Protein AF-A0A960SVW1-F1 (afdb_monomer_lite)

Foldseek 3Di:
DDDPDPVVVVVVCVVCVVVVVVVVVVVVVVVVVCVVVDDDDDDDDDDDDDFDFPPPPPPPDDPPPPDGPSDDDDPVVVVVVVVVVCVQLDLVVLLVVLVVVFQCVQVHVPPPDRHSSVSSVSVNVD

Radius of gyration: 31.4 Å; chains: 1; bounding box: 90×38×66 Å

Secondary structure (DSSP, 8-state):
-----HHHHHHHHHHSHHHHHHHHHHHHHHHHHHHHH--------------------TTS--TT--S-------HHHHHHHHHHHHHHT-HHHHHHHHHHH-HHHHH-TT-SS--HHHHHHHHTT-

pLDDT: mean 74.33, std 14.63, range [39.81, 94.06]

Sequence (126 aa):
MPSLNLGDIYYILFRHKWKVLLSALAGIGGAAVLFFVAHPPYVSEAKLLVRYVRDVRALDSVPGAGQGDLRSPDRGGESIINSELEILTSRDLAVEVAQLVGPERLLGPNAETTNAQVAATVLLKG

Structure (mmCIF, N/CA/C/O backbone):
data_AF-A0A960SVW1-F1
#
_entry.id   AF-A0A960SVW1-F1
#
loop_
_atom_site.group_PDB
_atom_site.id
_atom_site.type_symbol
_atom_site.label_atom_id
_atom_site.label_alt_id
_atom_site.label_comp_id
_atom_site.label_asym_id
_atom_site.label_entity_id
_atom_site.label_seq_id
_atom_site.pdbx_PDB_ins_code
_atom_site.Cartn_x
_atom_site.Cartn_y
_atom_site.Cartn_z
_atom_site.occupancy
_atom_site.B_iso_or_equiv
_atom_site.auth_seq_id
_atom_site.auth_comp_id
_atom_site.auth_asym_id
_atom_site.auth_atom_id
_atom_site.pdbx_PDB_model_num
ATOM 1 N N . MET A 1 1 ? 57.400 -13.249 -14.476 1.00 46.34 1 MET A N 1
ATOM 2 C CA . MET A 1 1 ? 56.070 -12.935 -13.911 1.00 46.34 1 MET A CA 1
ATOM 3 C C . MET A 1 1 ? 55.483 -11.852 -14.805 1.00 46.34 1 MET A C 1
ATOM 5 O O . MET A 1 1 ? 56.085 -10.785 -14.837 1.00 46.34 1 MET A O 1
ATOM 9 N N . PRO A 1 2 ? 54.453 -12.111 -15.625 1.00 56.47 2 PRO A N 1
ATOM 10 C CA . PRO A 1 2 ? 53.912 -11.078 -16.504 1.00 56.47 2 PRO A CA 1
ATOM 11 C C . PRO A 1 2 ? 53.266 -10.004 -15.622 1.00 56.47 2 PRO A C 1
ATOM 13 O O . PRO A 1 2 ? 52.289 -10.280 -14.930 1.00 56.47 2 PRO A O 1
ATOM 16 N N . SER A 1 3 ? 53.857 -8.812 -15.571 1.00 65.12 3 SER A N 1
ATOM 17 C CA . SER A 1 3 ? 53.295 -7.670 -14.857 1.00 65.12 3 SER A CA 1
ATOM 18 C C . SER A 1 3 ? 52.217 -7.032 -15.731 1.00 65.12 3 SER A C 1
ATOM 20 O O . SER A 1 3 ? 52.495 -6.552 -16.828 1.00 65.12 3 SER A O 1
ATOM 22 N N . LEU A 1 4 ? 50.972 -7.041 -15.253 1.00 65.06 4 LEU A N 1
ATOM 23 C CA . LEU A 1 4 ? 49.876 -6.275 -15.847 1.00 65.06 4 LEU A CA 1
ATOM 24 C C . LEU A 1 4 ? 50.239 -4.785 -15.790 1.00 65.06 4 LEU A C 1
ATOM 26 O O . LEU A 1 4 ? 50.189 -4.160 -14.732 1.00 65.06 4 LEU A O 1
ATOM 30 N N . ASN A 1 5 ? 50.666 -4.235 -16.924 1.00 76.38 5 ASN A N 1
ATOM 31 C CA . ASN A 1 5 ? 51.011 -2.826 -17.064 1.00 76.38 5 ASN A CA 1
ATOM 32 C C . ASN A 1 5 ? 49.722 -2.006 -17.270 1.00 76.38 5 ASN A C 1
ATOM 34 O O . ASN A 1 5 ? 48.810 -2.441 -17.975 1.00 76.38 5 ASN A O 1
ATOM 38 N N . LEU A 1 6 ? 49.633 -0.810 -16.677 1.00 73.00 6 LEU A N 1
ATOM 39 C CA . LEU A 1 6 ? 48.441 0.050 -16.721 1.00 73.00 6 LEU A CA 1
ATOM 40 C C . LEU A 1 6 ? 48.024 0.412 -18.158 1.00 73.00 6 LEU A C 1
ATOM 42 O O . LEU A 1 6 ? 46.835 0.546 -18.449 1.00 73.00 6 LEU A O 1
ATOM 46 N N . GLY A 1 7 ? 48.999 0.507 -19.067 1.00 75.19 7 GLY A N 1
ATOM 47 C CA . GLY A 1 7 ? 48.749 0.718 -20.493 1.00 75.19 7 GLY A CA 1
ATOM 48 C C . GLY A 1 7 ? 48.000 -0.441 -21.158 1.00 75.19 7 GLY A C 1
ATOM 49 O O . GLY A 1 7 ? 47.146 -0.199 -22.005 1.00 75.19 7 GLY A O 1
ATOM 50 N N . ASP A 1 8 ? 48.252 -1.681 -20.733 1.00 70.62 8 ASP A N 1
ATOM 51 C CA . ASP A 1 8 ? 47.623 -2.884 -21.294 1.00 70.62 8 ASP A CA 1
ATOM 52 C C . ASP A 1 8 ? 46.163 -3.012 -20.822 1.00 70.62 8 ASP A C 1
ATOM 54 O O . ASP A 1 8 ? 45.258 -3.304 -21.604 1.00 70.62 8 ASP A O 1
ATOM 58 N N . ILE A 1 9 ? 45.897 -2.640 -19.563 1.00 72.94 9 ILE A N 1
ATOM 59 C CA . ILE A 1 9 ? 44.539 -2.524 -19.004 1.00 72.94 9 ILE A CA 1
ATOM 60 C C . ILE A 1 9 ? 43.725 -1.486 -19.784 1.00 72.94 9 ILE A C 1
ATOM 62 O O . ILE A 1 9 ? 42.605 -1.775 -20.213 1.00 72.94 9 ILE A O 1
ATOM 66 N N . TYR A 1 10 ? 44.294 -0.298 -20.021 1.00 73.56 10 TYR A N 1
ATOM 67 C CA . TYR A 1 10 ? 43.646 0.737 -20.829 1.00 73.56 10 TYR A CA 1
ATOM 68 C C . TYR A 1 10 ? 43.380 0.260 -22.257 1.00 73.56 10 TYR A C 1
ATOM 70 O O . TYR A 1 10 ? 42.305 0.528 -22.792 1.00 73.56 10 TYR A O 1
ATOM 78 N N . TYR A 1 11 ? 44.313 -0.483 -22.860 1.00 71.50 11 TYR A N 1
ATOM 79 C CA . TYR A 1 11 ? 44.162 -1.005 -24.218 1.00 71.50 11 TYR A CA 1
ATOM 80 C C . TYR A 1 11 ? 43.064 -2.069 -24.316 1.00 71.50 11 TYR A C 1
ATOM 82 O O . TYR A 1 11 ? 42.274 -2.049 -25.261 1.00 71.50 11 TYR A O 1
ATOM 90 N N . ILE A 1 12 ? 42.945 -2.961 -23.328 1.00 71.06 12 ILE A N 1
ATOM 91 C CA . ILE A 1 12 ? 41.869 -3.962 -23.255 1.00 71.06 12 ILE A CA 1
ATOM 92 C C . ILE A 1 12 ? 40.507 -3.272 -23.090 1.00 71.06 12 ILE A C 1
ATOM 94 O O . ILE A 1 12 ? 39.561 -3.619 -23.808 1.00 71.06 12 ILE A O 1
ATOM 98 N N . LEU A 1 13 ? 40.431 -2.244 -22.234 1.00 68.50 13 LEU A N 1
ATOM 99 C CA . LEU A 1 13 ? 39.232 -1.421 -22.034 1.00 68.50 13 LEU A CA 1
ATOM 100 C C . LEU A 1 13 ? 38.849 -0.672 -23.323 1.00 68.50 13 LEU A C 1
ATOM 102 O O . LEU A 1 13 ? 37.688 -0.686 -23.736 1.00 68.50 13 LEU A O 1
ATOM 106 N N . PHE A 1 14 ? 39.835 -0.082 -24.013 1.00 65.31 14 PHE A N 1
ATOM 107 C CA . PHE A 1 14 ? 39.644 0.638 -25.276 1.00 65.31 14 PHE A CA 1
ATOM 108 C C . PHE A 1 14 ? 39.335 -0.284 -26.470 1.00 65.31 14 PHE A C 1
ATOM 110 O O . PHE A 1 14 ? 38.658 0.136 -27.411 1.00 65.31 14 PHE A O 1
ATOM 117 N N . ARG A 1 15 ? 39.783 -1.541 -26.443 1.00 70.69 15 ARG A N 1
ATOM 118 C CA . ARG A 1 15 ? 39.508 -2.544 -27.485 1.00 70.69 15 ARG A CA 1
ATOM 119 C C . ARG A 1 15 ? 38.120 -3.169 -27.344 1.00 70.69 15 ARG A C 1
ATOM 121 O O . ARG A 1 15 ? 37.545 -3.614 -28.332 1.00 70.69 15 ARG A O 1
ATOM 128 N N . HIS A 1 16 ? 37.569 -3.172 -26.130 1.00 75.31 16 HIS A N 1
ATOM 129 C CA . HIS A 1 16 ? 36.266 -3.754 -25.798 1.00 75.31 16 HIS A CA 1
ATOM 130 C C . HIS A 1 16 ? 35.187 -2.710 -25.477 1.00 75.31 16 HIS A C 1
ATOM 132 O O . HIS A 1 16 ? 34.128 -3.085 -24.973 1.00 75.31 16 HIS A O 1
ATOM 138 N N . LYS A 1 17 ? 35.414 -1.428 -25.808 1.00 70.00 17 LYS A N 1
ATOM 139 C CA . LYS A 1 17 ? 34.499 -0.296 -25.539 1.00 70.00 17 LYS A CA 1
ATOM 140 C C . LYS A 1 17 ? 33.041 -0.608 -25.826 1.00 70.00 17 LYS A C 1
ATOM 142 O O . LYS A 1 17 ? 32.189 -0.269 -25.024 1.00 70.00 17 LYS A O 1
ATOM 147 N N . TRP A 1 18 ? 32.766 -1.292 -26.934 1.00 75.50 18 TRP A N 1
ATOM 148 C CA . TRP A 1 18 ? 31.411 -1.674 -27.324 1.00 75.50 18 TRP A CA 1
ATOM 149 C C . TRP A 1 18 ? 30.759 -2.666 -26.359 1.00 75.50 18 TRP A C 1
ATOM 151 O O . TRP A 1 18 ? 29.583 -2.519 -26.058 1.00 75.50 18 TRP A O 1
ATOM 161 N N . LYS A 1 19 ? 31.506 -3.637 -25.819 1.00 80.81 19 LYS A N 1
ATOM 162 C CA . LYS A 1 19 ? 30.968 -4.608 -24.851 1.00 80.81 19 LYS A CA 1
ATOM 163 C C . LYS A 1 19 ? 30.715 -3.963 -23.489 1.00 80.81 19 LYS A C 1
ATOM 165 O O . LYS A 1 19 ? 29.683 -4.221 -22.885 1.00 80.81 19 LYS A O 1
ATOM 170 N N . VAL A 1 20 ? 31.639 -3.110 -23.038 1.00 82.19 20 VAL A N 1
ATOM 171 C CA . VAL A 1 20 ? 31.504 -2.364 -21.774 1.00 82.19 20 VAL A CA 1
ATOM 172 C C . VAL A 1 20 ? 30.348 -1.368 -21.861 1.00 82.19 20 VAL A C 1
ATOM 174 O O . VAL A 1 20 ? 29.531 -1.281 -20.952 1.00 82.19 20 VAL A O 1
ATOM 177 N N . LEU A 1 21 ? 30.238 -0.653 -22.981 1.00 82.50 21 LEU A N 1
ATOM 178 C CA . LEU A 1 21 ? 29.156 0.298 -23.216 1.00 82.50 21 LEU A CA 1
ATOM 179 C C . LEU A 1 21 ? 27.805 -0.416 -23.332 1.00 82.50 21 LEU A C 1
ATOM 181 O O . LEU A 1 21 ? 26.839 0.047 -22.737 1.00 82.50 21 LEU A O 1
ATOM 185 N N . LEU A 1 22 ? 27.738 -1.571 -24.005 1.00 84.69 22 LEU A N 1
ATOM 186 C CA . LEU A 1 22 ? 26.521 -2.386 -24.058 1.00 84.69 22 LEU A CA 1
ATOM 187 C C . LEU A 1 22 ? 26.101 -2.907 -22.682 1.00 84.69 22 LEU A C 1
ATOM 189 O O . LEU A 1 22 ? 24.913 -2.864 -22.379 1.00 84.69 22 LEU A O 1
ATOM 193 N N . SER A 1 23 ? 27.030 -3.372 -21.838 1.00 84.62 23 SER A N 1
ATOM 194 C CA . SER A 1 23 ? 26.653 -3.863 -20.505 1.00 84.62 23 SER A CA 1
ATOM 195 C C . SER A 1 23 ? 26.220 -2.727 -19.578 1.00 84.62 23 SER A C 1
ATOM 197 O O . SER A 1 23 ? 25.248 -2.882 -18.841 1.00 84.62 23 SER A O 1
ATOM 199 N N . ALA A 1 24 ? 26.881 -1.568 -19.652 1.00 86.31 24 ALA A N 1
ATOM 200 C CA . ALA A 1 24 ? 26.472 -0.375 -18.918 1.00 86.31 24 ALA A CA 1
ATOM 201 C C . ALA A 1 24 ? 25.086 0.110 -19.373 1.00 86.31 24 ALA A C 1
ATOM 203 O O . ALA A 1 24 ? 24.218 0.370 -18.541 1.00 86.31 24 ALA A O 1
ATOM 204 N N . LEU A 1 25 ? 24.849 0.160 -20.688 1.00 89.12 25 LEU A N 1
ATOM 205 C CA . LEU A 1 25 ? 23.552 0.522 -21.256 1.00 89.12 25 LEU A CA 1
ATOM 206 C C . LEU A 1 25 ? 22.467 -0.486 -20.862 1.00 89.12 25 LEU A C 1
ATOM 208 O O . LEU A 1 25 ? 21.364 -0.077 -20.521 1.00 89.12 25 LEU A O 1
ATOM 212 N N . ALA A 1 26 ? 22.776 -1.785 -20.856 1.00 91.94 26 ALA A N 1
ATOM 213 C CA . ALA A 1 26 ? 21.849 -2.821 -20.411 1.00 91.94 26 ALA A CA 1
ATOM 214 C C . ALA A 1 26 ? 21.499 -2.676 -18.922 1.00 91.94 26 ALA A C 1
ATOM 216 O O . ALA A 1 26 ? 20.336 -2.829 -18.557 1.00 91.94 26 ALA A O 1
ATOM 217 N N . GLY A 1 27 ? 22.468 -2.322 -18.071 1.00 90.88 27 GLY A N 1
ATOM 218 C CA . GLY A 1 27 ? 22.225 -2.029 -16.656 1.00 90.88 27 GLY A CA 1
ATOM 219 C C . GLY A 1 27 ? 21.316 -0.813 -16.455 1.00 90.88 27 GLY A C 1
ATOM 220 O O . GLY A 1 27 ? 20.342 -0.890 -15.709 1.00 90.88 27 GLY A O 1
ATOM 221 N N . ILE A 1 28 ? 21.586 0.285 -17.168 1.00 92.19 28 ILE A N 1
ATOM 222 C CA . ILE A 1 28 ? 20.758 1.502 -17.125 1.00 92.19 28 ILE A CA 1
ATOM 223 C C . ILE A 1 28 ? 19.356 1.223 -17.678 1.00 92.19 28 ILE A C 1
ATOM 225 O O . ILE A 1 28 ? 18.367 1.633 -17.078 1.00 92.19 28 ILE A O 1
ATOM 229 N N . GLY A 1 29 ? 19.258 0.493 -18.790 1.00 93.81 29 GLY A N 1
ATOM 230 C CA . GLY A 1 29 ? 17.987 0.086 -19.383 1.00 93.81 29 GLY A CA 1
ATOM 231 C C . GLY A 1 29 ? 17.175 -0.796 -18.438 1.00 93.81 29 GLY A C 1
ATOM 232 O O . GLY A 1 29 ? 15.993 -0.542 -18.233 1.00 93.81 29 GLY A O 1
ATOM 233 N N . GLY A 1 30 ? 17.815 -1.774 -17.794 1.00 90.81 30 GLY A N 1
ATOM 234 C CA . GLY A 1 30 ? 17.181 -2.608 -16.774 1.00 90.81 30 GLY A CA 1
ATOM 235 C C . GLY A 1 30 ? 16.667 -1.786 -15.591 1.00 90.81 30 GLY A C 1
ATOM 236 O O . GLY A 1 30 ? 15.516 -1.946 -15.191 1.00 90.81 30 GLY A O 1
ATOM 237 N N . ALA A 1 31 ? 17.473 -0.851 -15.080 1.00 87.25 31 ALA A N 1
ATOM 238 C CA . ALA A 1 31 ? 17.058 0.052 -14.008 1.00 87.25 31 ALA A CA 1
ATOM 239 C C . ALA A 1 31 ? 15.883 0.954 -14.424 1.00 87.25 31 ALA A C 1
ATOM 241 O O . ALA A 1 31 ? 14.948 1.132 -13.648 1.00 87.25 31 ALA A O 1
ATOM 242 N N . ALA A 1 32 ? 15.893 1.479 -15.652 1.00 88.06 32 ALA A N 1
ATOM 243 C CA . ALA A 1 32 ? 14.803 2.293 -16.181 1.00 88.06 32 ALA A CA 1
ATOM 244 C C . ALA A 1 32 ? 13.500 1.488 -16.302 1.00 88.06 32 ALA A C 1
ATOM 246 O O . ALA A 1 32 ? 12.449 1.962 -15.881 1.00 88.06 32 ALA A O 1
ATOM 247 N N . VAL A 1 33 ? 13.562 0.255 -16.813 1.00 88.25 33 VAL A N 1
ATOM 248 C CA . VAL A 1 33 ? 12.391 -0.634 -16.895 1.00 88.25 33 VAL A CA 1
ATOM 249 C C . VAL A 1 33 ? 11.832 -0.921 -15.503 1.00 88.25 33 VAL A C 1
ATOM 251 O O . VAL A 1 33 ? 10.628 -0.791 -15.296 1.00 88.25 33 VAL A O 1
ATOM 254 N N . LEU A 1 34 ? 12.690 -1.245 -14.533 1.00 85.50 34 LEU A N 1
ATOM 255 C CA . LEU A 1 34 ? 12.254 -1.452 -13.151 1.00 85.50 34 LEU A CA 1
ATOM 256 C C . LEU A 1 34 ? 11.625 -0.192 -12.555 1.00 85.50 34 LEU A C 1
ATOM 258 O O . LEU A 1 34 ? 10.617 -0.300 -11.867 1.00 85.50 34 LEU A O 1
ATOM 262 N N . PHE A 1 35 ? 12.165 0.990 -12.852 1.00 83.12 35 PHE A N 1
ATOM 263 C CA . PHE A 1 35 ? 11.599 2.257 -12.392 1.00 83.12 35 PHE A CA 1
ATOM 264 C C . PHE A 1 35 ? 10.200 2.523 -12.966 1.00 83.12 35 PHE A C 1
ATOM 266 O O . PHE A 1 35 ? 9.332 2.999 -12.244 1.00 83.12 35 PHE A O 1
ATOM 273 N N . PHE A 1 36 ? 9.950 2.178 -14.233 1.00 82.12 36 PHE A N 1
ATOM 274 C CA . PHE A 1 36 ? 8.617 2.315 -14.830 1.00 82.12 36 PHE A CA 1
ATOM 275 C C . PHE A 1 36 ? 7.612 1.266 -14.334 1.00 82.12 36 PHE A C 1
ATOM 277 O O . PHE A 1 36 ? 6.417 1.545 -14.303 1.00 82.12 36 PHE A O 1
ATOM 284 N N . VAL A 1 37 ? 8.071 0.068 -13.957 1.00 79.88 37 VAL A N 1
ATOM 285 C CA . VAL A 1 37 ? 7.200 -1.027 -13.488 1.00 79.88 37 VAL A CA 1
ATOM 286 C C . VAL A 1 37 ? 6.952 -0.960 -11.976 1.00 79.88 37 VAL A C 1
ATOM 288 O O . VAL A 1 37 ? 5.916 -1.421 -11.497 1.00 79.88 37 VAL A O 1
ATOM 291 N N . ALA A 1 38 ? 7.869 -0.378 -11.205 1.00 74.62 38 ALA A N 1
ATOM 292 C CA . ALA A 1 38 ? 7.706 -0.199 -9.771 1.00 74.62 38 ALA A CA 1
ATOM 293 C C . ALA A 1 38 ? 6.698 0.924 -9.484 1.00 74.62 38 ALA A C 1
ATOM 295 O O . ALA A 1 38 ? 7.045 2.101 -9.436 1.00 74.62 38 ALA A O 1
ATOM 296 N N . HIS A 1 39 ? 5.435 0.559 -9.261 1.00 65.06 39 HIS A N 1
ATOM 297 C CA . HIS A 1 39 ? 4.444 1.485 -8.722 1.00 65.06 39 HIS A CA 1
ATOM 298 C C . HIS A 1 39 ? 4.827 1.839 -7.272 1.00 65.06 39 HIS A C 1
ATOM 300 O O . HIS A 1 39 ? 4.907 0.931 -6.438 1.00 65.06 39 HIS A O 1
ATOM 306 N N . PRO A 1 40 ? 5.079 3.119 -6.939 1.00 66.38 40 PRO A N 1
ATOM 307 C CA . PRO A 1 40 ? 5.405 3.500 -5.572 1.00 66.38 40 PRO A CA 1
ATOM 308 C C . PRO A 1 40 ? 4.192 3.250 -4.659 1.00 66.38 40 PRO A C 1
ATOM 310 O O . PRO A 1 40 ? 3.072 3.622 -5.025 1.00 66.38 40 PRO A O 1
ATOM 313 N N . PRO A 1 41 ? 4.377 2.634 -3.477 1.00 69.25 41 PRO A N 1
ATOM 314 C CA . PRO A 1 41 ? 3.288 2.460 -2.528 1.00 69.25 41 PRO A CA 1
ATOM 315 C C . PRO A 1 41 ? 2.892 3.830 -1.961 1.00 69.25 41 PRO A C 1
ATOM 317 O O . PRO A 1 41 ? 3.669 4.470 -1.254 1.00 69.25 41 PRO A O 1
ATOM 320 N N . TYR A 1 42 ? 1.686 4.295 -2.285 1.00 73.19 42 TYR A N 1
ATOM 321 C CA . TYR A 1 42 ? 1.093 5.469 -1.648 1.00 73.19 42 TYR A CA 1
ATOM 322 C C . TYR A 1 42 ? 0.459 5.044 -0.322 1.00 73.19 42 TYR A C 1
ATOM 324 O O . TYR A 1 42 ? -0.428 4.194 -0.309 1.00 73.19 42 TYR A O 1
ATOM 332 N N . VAL A 1 43 ? 0.907 5.644 0.782 1.00 75.06 43 VAL A N 1
ATOM 333 C CA . VAL A 1 43 ? 0.384 5.384 2.131 1.00 75.06 43 VAL A CA 1
ATOM 334 C C . VAL A 1 43 ? -0.344 6.631 2.631 1.00 75.06 43 VAL A C 1
ATOM 336 O O . VAL A 1 43 ? 0.173 7.742 2.511 1.00 75.06 43 VAL A O 1
ATOM 339 N N . SER A 1 44 ? -1.553 6.453 3.167 1.00 79.56 44 SER A N 1
ATOM 340 C CA . SER A 1 44 ? -2.346 7.516 3.791 1.00 79.56 44 SER A CA 1
ATOM 341 C C . SER A 1 44 ? -2.401 7.281 5.297 1.00 79.56 44 SER A C 1
ATOM 343 O O . SER A 1 44 ? -2.816 6.213 5.733 1.00 79.56 44 SER A O 1
ATOM 345 N N . GLU A 1 45 ? -1.990 8.273 6.089 1.00 82.06 45 GLU A N 1
ATOM 346 C CA . GLU A 1 45 ? -2.116 8.241 7.548 1.00 82.06 45 GLU A CA 1
ATOM 347 C C . GLU A 1 45 ? -3.302 9.099 8.000 1.00 82.06 45 GLU A C 1
ATOM 349 O O . GLU A 1 45 ? -3.430 10.261 7.605 1.00 82.06 45 GLU A O 1
ATOM 354 N N . ALA A 1 46 ? -4.143 8.549 8.876 1.00 84.06 46 ALA A N 1
ATOM 355 C CA . ALA A 1 46 ? -5.234 9.267 9.526 1.00 84.06 46 ALA A CA 1
ATOM 356 C C . ALA A 1 46 ? -5.113 9.143 11.051 1.00 84.06 46 ALA A C 1
ATOM 358 O O . ALA A 1 46 ? -4.756 8.089 11.574 1.00 84.06 46 ALA A O 1
ATOM 359 N N . LYS A 1 47 ? -5.419 10.223 11.781 1.00 84.94 47 LYS A N 1
ATOM 360 C CA . LYS A 1 47 ? -5.464 10.237 13.251 1.00 84.94 47 LYS A CA 1
ATOM 361 C C . LYS A 1 47 ? -6.846 10.674 13.711 1.00 84.94 47 LYS A C 1
ATOM 363 O O . LYS A 1 47 ? -7.307 11.753 13.347 1.00 84.94 47 LYS A O 1
ATOM 368 N N . LEU A 1 48 ? -7.485 9.837 14.521 1.00 83.50 48 LEU A N 1
ATOM 369 C CA . LEU A 1 48 ? -8.805 10.090 15.092 1.00 83.50 48 LEU A CA 1
ATOM 370 C C . LEU A 1 48 ? -8.653 10.586 16.533 1.00 83.50 48 LEU A C 1
ATOM 372 O O . LEU A 1 48 ? -8.039 9.921 17.365 1.00 83.50 48 LEU A O 1
ATOM 376 N N . LEU A 1 49 ? -9.211 11.763 16.829 1.00 80.25 49 LEU A N 1
ATOM 377 C CA . LEU A 1 49 ? -9.293 12.297 18.188 1.00 80.25 49 LEU A CA 1
ATOM 378 C C . LEU A 1 49 ? -10.656 11.936 18.789 1.00 80.25 49 LEU A C 1
ATOM 380 O O . LEU A 1 49 ? -11.670 12.531 18.426 1.00 80.25 49 LEU A O 1
ATOM 384 N N . VAL A 1 50 ? -10.678 10.997 19.735 1.00 73.00 50 VAL A N 1
ATOM 385 C CA . VAL A 1 50 ? -11.905 10.602 20.443 1.00 73.00 50 VAL A CA 1
ATOM 386 C C . VAL A 1 50 ? -12.088 11.497 21.669 1.00 73.00 50 VAL A C 1
ATOM 388 O O . VAL A 1 50 ? -11.333 11.411 22.638 1.00 73.00 50 VAL A O 1
ATOM 391 N N . ARG A 1 51 ? -13.087 12.386 21.631 1.00 70.19 51 ARG A N 1
ATOM 392 C CA . ARG A 1 51 ? -13.426 13.271 22.754 1.00 70.19 51 ARG A CA 1
ATOM 393 C C . ARG A 1 51 ? -14.601 12.686 23.526 1.00 70.19 51 ARG A C 1
ATOM 395 O O . ARG A 1 51 ? -15.719 12.673 23.022 1.00 70.19 51 ARG A O 1
ATOM 402 N N . TYR A 1 52 ? -14.360 12.236 24.753 1.00 63.66 52 TYR A N 1
ATOM 403 C CA . TYR A 1 52 ? -15.437 11.768 25.618 1.00 63.66 52 TYR A CA 1
ATOM 404 C C . TYR A 1 52 ? -16.250 12.967 26.130 1.00 63.66 52 TYR A C 1
ATOM 406 O O . TYR A 1 52 ? -15.769 13.757 26.942 1.00 63.66 52 TYR A O 1
ATOM 414 N N . VAL A 1 53 ? -17.478 13.117 25.633 1.00 60.88 53 VAL A N 1
ATOM 415 C CA . VAL A 1 53 ? -18.490 14.004 26.215 1.00 60.88 53 VAL A CA 1
ATOM 416 C C . VAL A 1 53 ? -19.583 13.098 26.753 1.00 60.88 53 VAL A C 1
ATOM 418 O O . VAL A 1 53 ? -20.220 12.366 26.000 1.00 60.88 53 VAL A O 1
ATOM 421 N N . ARG A 1 54 ? -19.780 13.108 28.071 1.00 59.12 54 ARG A N 1
ATOM 422 C CA . ARG A 1 54 ? -20.909 12.412 28.681 1.00 59.12 54 ARG A CA 1
ATOM 423 C C . ARG A 1 54 ? -22.164 13.186 28.281 1.00 59.12 54 ARG A C 1
ATOM 425 O O . ARG A 1 54 ? -22.450 14.218 28.880 1.00 59.12 54 ARG A O 1
ATOM 432 N N . ASP A 1 55 ? -22.881 12.716 27.263 1.00 53.50 55 ASP A N 1
ATOM 433 C CA . ASP A 1 55 ? -24.213 13.223 26.929 1.00 53.50 55 ASP A CA 1
ATOM 434 C C . ASP A 1 55 ? -25.162 12.848 28.077 1.00 53.50 55 ASP A C 1
ATOM 436 O O . ASP A 1 55 ? -25.853 11.828 28.068 1.00 53.50 55 ASP A O 1
ATOM 440 N N . VAL A 1 56 ? -25.167 13.661 29.134 1.00 52.19 56 VAL A N 1
ATOM 441 C CA . VAL A 1 56 ? -26.263 13.678 30.099 1.00 52.19 56 VAL A CA 1
ATOM 442 C C . VAL A 1 56 ? -27.465 14.243 29.359 1.00 52.19 56 VAL A C 1
ATOM 444 O O . VAL A 1 56 ? -27.672 15.453 29.289 1.00 52.19 56 VAL A O 1
ATOM 447 N N . ARG A 1 57 ? -28.239 13.343 28.744 1.00 49.09 57 ARG A N 1
ATOM 448 C CA . ARG A 1 57 ? -29.564 13.638 28.198 1.00 49.09 57 ARG A CA 1
ATOM 449 C C . ARG A 1 57 ? -30.306 14.473 29.245 1.00 49.09 57 ARG A C 1
ATOM 451 O O . ARG A 1 57 ? -30.384 14.060 30.398 1.00 49.09 57 ARG A O 1
ATOM 458 N N . ALA A 1 58 ? -30.771 15.653 28.841 1.00 48.53 58 ALA A N 1
ATOM 459 C CA . ALA A 1 58 ? -31.229 16.767 29.674 1.00 48.53 58 ALA A CA 1
ATOM 460 C C . ALA A 1 58 ? -32.509 16.502 30.503 1.00 48.53 58 ALA A C 1
ATOM 462 O O . ALA A 1 58 ? -33.458 17.278 30.455 1.00 48.53 58 ALA A O 1
ATOM 463 N N . LEU A 1 59 ? -32.558 15.396 31.247 1.00 49.09 59 LEU A N 1
ATOM 464 C CA . LEU A 1 59 ? -33.608 15.091 32.217 1.00 49.09 59 LEU A CA 1
ATOM 465 C C . LEU A 1 59 ? -33.109 15.200 33.669 1.00 49.09 59 LEU A C 1
ATOM 467 O O . LEU A 1 59 ? -33.933 15.400 34.551 1.00 49.09 59 LEU A O 1
ATOM 471 N N . ASP A 1 60 ? -31.788 15.197 33.903 1.00 48.91 60 ASP A N 1
ATOM 472 C CA . ASP A 1 60 ? -31.182 15.291 35.248 1.00 48.91 60 ASP A CA 1
ATOM 473 C C . ASP A 1 60 ? -30.360 16.576 35.488 1.00 48.91 60 ASP A C 1
ATOM 475 O O . ASP A 1 60 ? -29.560 16.659 36.424 1.00 48.91 60 ASP A O 1
ATOM 479 N N . SER A 1 61 ? -30.519 17.614 34.661 1.00 45.09 61 SER A N 1
ATOM 480 C CA . SER A 1 61 ? -29.799 18.878 34.859 1.00 45.09 61 SER A CA 1
ATOM 481 C C . SER A 1 61 ? -30.373 19.668 36.042 1.00 45.09 61 SER A C 1
ATOM 483 O O . SER A 1 61 ? -31.271 20.495 35.886 1.00 45.09 61 SER A O 1
ATOM 485 N N . VAL A 1 62 ? -29.813 19.427 37.231 1.00 51.56 62 VAL A N 1
ATOM 486 C CA . VAL A 1 62 ? -29.860 20.346 38.378 1.00 51.56 62 VAL A CA 1
ATOM 487 C C . VAL A 1 62 ? -29.328 21.719 37.924 1.00 51.56 62 VAL A C 1
ATOM 489 O O . VAL A 1 62 ? -28.269 21.779 37.287 1.00 51.56 62 VAL A O 1
ATOM 492 N N . PRO A 1 63 ? -30.023 22.834 38.220 1.00 39.81 63 PRO A N 1
ATOM 493 C CA . PRO A 1 63 ? -29.611 24.154 37.759 1.00 39.81 63 PRO A CA 1
ATOM 494 C C . PRO A 1 63 ? -28.346 24.587 38.512 1.00 39.81 63 PRO A C 1
ATOM 496 O O 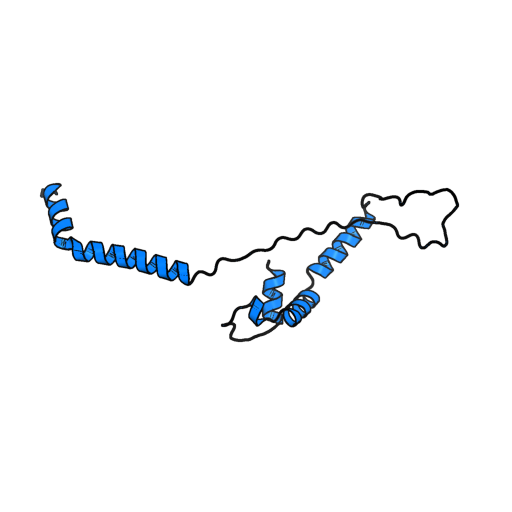. PRO A 1 63 ? -28.393 24.907 39.696 1.00 39.81 63 PRO A O 1
ATOM 499 N N . GLY A 1 64 ? -27.201 24.561 37.825 1.00 49.38 64 GLY A N 1
ATOM 500 C CA . GLY A 1 64 ? -25.912 24.993 38.382 1.00 49.38 64 GLY A CA 1
ATOM 501 C C . GLY A 1 64 ? -24.676 24.385 37.714 1.00 49.38 64 GLY A C 1
ATOM 502 O O . GLY A 1 64 ? -23.600 24.969 37.795 1.00 49.38 64 GLY A O 1
ATOM 503 N N . ALA A 1 65 ? -24.809 23.263 37.002 1.00 47.41 65 ALA A N 1
ATOM 504 C CA . ALA A 1 65 ? -23.703 22.652 36.261 1.00 47.41 65 ALA A CA 1
ATOM 505 C C . ALA A 1 65 ? -23.573 23.271 34.858 1.00 47.41 65 ALA A C 1
ATOM 507 O O . ALA A 1 65 ? -23.870 22.651 33.838 1.00 47.41 65 ALA A O 1
ATOM 508 N N . GLY A 1 66 ? -23.183 24.545 34.818 1.00 47.12 66 GLY A N 1
ATOM 509 C CA . GLY A 1 66 ? -22.704 25.175 33.595 1.00 47.12 66 GLY A CA 1
ATOM 510 C C . GLY A 1 66 ? -21.389 24.535 33.148 1.00 47.12 66 GLY A C 1
ATOM 511 O O . GLY A 1 66 ? -20.529 24.246 33.974 1.00 47.12 66 GLY A O 1
ATOM 512 N N . GLN A 1 67 ? -21.248 24.394 31.830 1.00 45.53 67 GLN A N 1
ATOM 513 C CA . GLN A 1 67 ? -20.078 23.897 31.105 1.00 45.53 67 GLN A CA 1
ATOM 514 C C . GLN A 1 67 ? -19.955 22.368 31.074 1.00 45.53 67 GLN A C 1
ATOM 516 O O . GLN A 1 67 ? -19.656 21.729 32.075 1.00 45.53 67 GLN A O 1
ATOM 521 N N . GLY A 1 68 ? -20.153 21.792 29.880 1.00 52.38 68 GLY A N 1
ATOM 522 C CA . GLY A 1 68 ? -19.871 20.386 29.606 1.00 52.38 68 GLY A CA 1
ATOM 523 C C . GLY A 1 68 ? -18.489 20.012 30.134 1.00 52.38 68 GLY A C 1
ATOM 524 O O . GLY A 1 68 ? -17.479 20.516 29.638 1.00 52.38 68 GLY A O 1
ATOM 525 N N . ASP A 1 69 ? -18.480 19.180 31.174 1.00 53.06 69 ASP A N 1
ATOM 526 C CA . ASP A 1 69 ? -17.281 18.655 31.811 1.00 53.06 69 ASP A CA 1
ATOM 527 C C . ASP A 1 69 ? -16.584 17.749 30.794 1.00 53.06 69 ASP A C 1
ATOM 529 O O . ASP A 1 69 ? -16.966 16.600 30.561 1.00 53.06 69 ASP A O 1
ATOM 533 N N . LEU A 1 70 ? -15.596 18.317 30.108 1.00 50.47 70 LEU A N 1
ATOM 534 C CA . LEU A 1 70 ? -14.687 17.602 29.228 1.00 50.47 70 LEU A CA 1
ATOM 535 C C . LEU A 1 70 ? -13.756 16.774 30.108 1.00 50.47 70 LEU A C 1
ATOM 537 O O . LEU A 1 70 ? -12.600 17.133 30.339 1.00 50.47 70 LEU A O 1
ATOM 541 N N . ARG A 1 71 ? -14.283 15.681 30.652 1.00 54.03 71 ARG A N 1
ATOM 542 C CA . ARG A 1 71 ? -13.506 14.754 31.460 1.00 54.03 71 ARG A CA 1
ATOM 543 C C . ARG A 1 71 ? -12.530 14.034 30.531 1.00 54.03 71 ARG A C 1
ATOM 545 O O . ARG A 1 71 ? -12.954 13.349 29.602 1.00 54.03 71 ARG A O 1
ATOM 552 N N . SER A 1 72 ? -11.226 14.178 30.785 1.00 50.88 72 SER A N 1
ATOM 553 C CA . SER A 1 72 ? -10.213 13.268 30.229 1.00 50.88 72 SER A CA 1
ATOM 554 C C . SER A 1 72 ? -10.700 11.830 30.436 1.00 50.88 72 SER A C 1
ATOM 556 O O . SER A 1 72 ? -11.221 11.566 31.524 1.00 50.88 72 SER A O 1
ATOM 558 N N . PRO A 1 73 ? -10.583 10.925 29.445 1.00 56.19 73 PRO A N 1
ATOM 559 C CA . PRO A 1 73 ? -11.065 9.559 29.591 1.00 56.19 73 PRO A CA 1
ATOM 560 C C . PRO A 1 73 ? -10.388 8.929 30.815 1.00 56.19 73 PRO A C 1
ATOM 562 O O . PRO A 1 73 ? -9.193 8.660 30.817 1.00 56.19 73 PRO A O 1
ATOM 565 N N . ASP A 1 74 ? -11.150 8.793 31.898 1.00 58.47 74 ASP A N 1
ATOM 566 C CA . ASP A 1 74 ? -10.805 7.976 33.061 1.00 58.47 74 ASP A CA 1
ATOM 567 C C . ASP A 1 74 ? -10.827 6.492 32.628 1.00 58.47 74 ASP A C 1
ATOM 569 O O . ASP A 1 74 ? -11.163 6.199 31.480 1.00 58.47 74 ASP A O 1
ATOM 573 N N . ARG A 1 75 ? -10.535 5.527 33.508 1.00 57.28 75 ARG A N 1
ATOM 574 C CA . ARG A 1 75 ? -10.523 4.076 33.192 1.00 57.28 75 ARG A CA 1
ATOM 575 C C . ARG A 1 75 ? -11.746 3.566 32.407 1.00 57.28 75 ARG A C 1
ATOM 577 O O . ARG A 1 75 ? -11.637 2.561 31.718 1.00 57.28 75 ARG A O 1
ATOM 584 N N . GLY A 1 76 ? -12.900 4.236 32.488 1.00 60.69 76 GLY A N 1
ATOM 585 C CA . GLY A 1 76 ? -14.091 3.909 31.691 1.00 60.69 76 GLY A CA 1
ATOM 586 C C . GLY A 1 76 ? -14.055 4.354 30.219 1.00 60.69 76 GLY A C 1
ATOM 587 O O . GLY A 1 76 ? -14.835 3.848 29.424 1.00 60.69 76 GLY A O 1
ATOM 588 N N . GLY A 1 77 ? -13.180 5.286 29.836 1.00 67.62 77 GLY A N 1
ATOM 589 C CA . GLY A 1 77 ? -12.985 5.699 28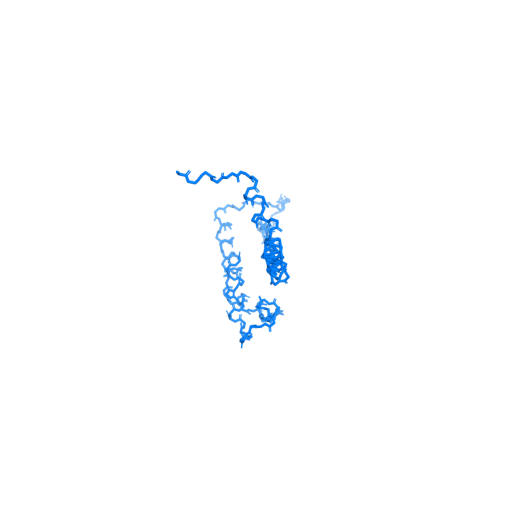.442 1.00 67.62 77 GLY A CA 1
ATOM 590 C C . GLY A 1 77 ? -12.081 4.749 27.653 1.00 67.62 77 GLY A C 1
ATOM 591 O O . GLY A 1 77 ? -12.236 4.634 26.443 1.00 67.62 77 GLY A 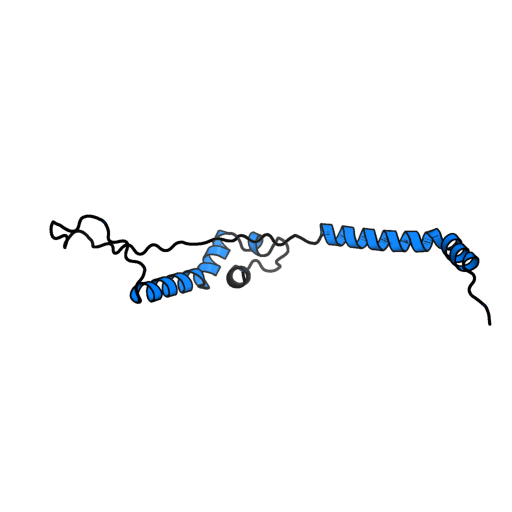O 1
ATOM 592 N N . GLU A 1 78 ? -11.186 4.024 28.330 1.00 73.38 78 GLU A N 1
ATOM 593 C CA . GLU A 1 78 ? -10.294 3.038 27.704 1.00 73.38 78 GLU A CA 1
ATOM 594 C C . GLU A 1 78 ? -11.074 1.855 27.112 1.00 73.38 78 GLU A C 1
ATOM 596 O O . GLU A 1 78 ? -10.787 1.430 25.998 1.00 73.38 78 GLU A O 1
ATOM 601 N N . SER A 1 79 ? -12.118 1.370 27.795 1.00 77.94 79 SER A N 1
ATOM 602 C CA . SER A 1 79 ? -12.970 0.298 27.260 1.00 77.94 79 SER A CA 1
ATOM 603 C C . SER A 1 79 ? -13.736 0.730 26.011 1.00 77.94 79 SER A C 1
ATOM 605 O O . SER A 1 79 ? -13.862 -0.057 25.083 1.00 77.94 79 SER A O 1
ATOM 607 N N . ILE A 1 80 ? -14.200 1.982 25.957 1.00 78.00 80 ILE A N 1
ATOM 608 C CA . ILE A 1 80 ? -14.865 2.540 24.773 1.00 78.00 80 ILE A CA 1
ATOM 609 C C . ILE A 1 80 ? -13.867 2.674 23.621 1.00 78.00 80 ILE A C 1
ATOM 611 O O . ILE A 1 80 ? -14.159 2.229 22.520 1.00 78.00 80 ILE A O 1
ATOM 615 N N . ILE A 1 81 ? -12.677 3.232 23.874 1.00 82.44 81 ILE A N 1
ATOM 616 C CA . ILE A 1 81 ? -11.625 3.360 22.852 1.00 82.44 81 ILE A CA 1
ATOM 617 C C . ILE A 1 81 ? -11.236 1.985 22.299 1.00 82.44 81 ILE A C 1
ATOM 619 O O . ILE A 1 81 ? -11.081 1.845 21.089 1.00 82.44 81 ILE A O 1
ATOM 623 N N . ASN A 1 82 ? -11.122 0.970 23.158 1.00 85.44 82 ASN A N 1
ATOM 624 C CA . ASN A 1 82 ? -10.831 -0.396 22.732 1.00 85.44 82 ASN A CA 1
ATOM 625 C C . ASN A 1 82 ? -11.958 -0.981 21.871 1.00 85.44 82 ASN A C 1
ATOM 627 O O . ASN A 1 82 ? -11.664 -1.588 20.846 1.00 85.44 82 ASN A O 1
ATOM 631 N N . SER A 1 83 ? -13.225 -0.749 22.229 1.00 87.75 83 SER A N 1
ATOM 632 C CA . SER A 1 83 ? -14.363 -1.166 21.401 1.00 87.75 83 SER A CA 1
ATOM 633 C C . SER A 1 83 ? -14.368 -0.473 20.035 1.00 87.75 83 SER A C 1
ATOM 635 O O . SER A 1 83 ? -14.577 -1.125 19.017 1.00 87.75 83 SER A O 1
ATOM 637 N N . GLU A 1 84 ? -14.104 0.835 19.984 1.00 87.31 84 GLU A N 1
ATOM 638 C CA . GLU A 1 84 ? -14.015 1.576 18.717 1.00 87.31 84 GLU A CA 1
ATOM 639 C C . GLU A 1 84 ? -12.845 1.077 17.858 1.00 87.31 84 GLU A C 1
ATOM 641 O O . GLU A 1 84 ? -12.980 0.903 16.648 1.00 87.31 84 GLU A O 1
ATOM 646 N N . LEU A 1 85 ? -11.698 0.785 18.479 1.00 89.19 85 LEU A N 1
ATOM 647 C CA . LEU A 1 85 ? -10.546 0.207 17.792 1.00 89.19 85 LEU A CA 1
ATOM 648 C C . LEU A 1 85 ? -10.869 -1.179 17.217 1.00 89.19 85 LEU A C 1
ATOM 650 O O . LEU A 1 85 ? -10.498 -1.469 16.079 1.00 89.19 85 LEU A O 1
ATOM 654 N N . GLU A 1 86 ? -11.574 -2.022 17.971 1.00 89.62 86 GLU A N 1
ATOM 655 C CA . GLU A 1 86 ? -12.020 -3.342 17.514 1.00 89.62 86 GLU A CA 1
ATOM 656 C C . GLU A 1 86 ? -12.978 -3.232 16.320 1.00 89.62 86 GLU A C 1
ATOM 658 O O . GLU A 1 86 ? -12.841 -3.974 15.349 1.00 89.62 86 GLU A O 1
ATOM 663 N N . ILE A 1 87 ? -13.892 -2.257 16.330 1.00 91.56 87 ILE A N 1
ATOM 664 C CA . ILE A 1 87 ? -14.797 -1.998 15.200 1.00 91.56 87 ILE A CA 1
ATOM 665 C C . ILE A 1 87 ? -14.010 -1.531 13.968 1.00 91.56 87 ILE A C 1
ATOM 667 O O . ILE A 1 87 ? -14.217 -2.060 12.874 1.00 91.56 87 ILE A O 1
ATOM 671 N N . LEU A 1 88 ? -13.081 -0.581 14.129 1.00 91.00 88 LEU A N 1
ATOM 672 C CA . LEU A 1 88 ? -12.269 -0.052 13.023 1.00 91.00 88 LEU A CA 1
ATOM 673 C C . LEU A 1 88 ? -11.326 -1.098 12.414 1.00 91.00 88 LEU A C 1
ATOM 675 O O . LEU A 1 88 ? -11.006 -1.020 11.230 1.00 91.00 88 LEU A O 1
ATOM 679 N N . THR A 1 89 ? -10.898 -2.078 13.209 1.00 91.50 89 THR A N 1
ATOM 680 C CA . THR A 1 89 ? -10.042 -3.195 12.772 1.00 91.50 89 THR A CA 1
ATOM 681 C C . THR A 1 89 ? -10.835 -4.464 12.455 1.00 91.50 89 THR A C 1
ATOM 683 O O . THR A 1 89 ? -10.254 -5.517 12.181 1.00 91.50 89 THR A O 1
ATOM 686 N N . SER A 1 90 ? -12.168 -4.380 12.450 1.00 94.06 90 SER A N 1
ATOM 687 C CA . SER A 1 90 ? -13.027 -5.523 12.178 1.00 94.06 90 SER A CA 1
ATOM 688 C C . SER A 1 90 ? -12.975 -5.929 10.710 1.00 94.06 90 SER A C 1
ATOM 690 O O . SER A 1 90 ? -13.012 -5.114 9.782 1.00 94.06 90 SER A O 1
ATOM 692 N N . ARG A 1 91 ? -12.960 -7.244 10.488 1.00 93.00 91 ARG A N 1
ATOM 693 C CA . ARG A 1 91 ? -12.971 -7.830 9.149 1.00 93.00 91 ARG A CA 1
ATOM 694 C C . ARG A 1 91 ? -14.269 -7.562 8.400 1.00 93.00 91 ARG A C 1
ATOM 696 O O . ARG A 1 91 ? -14.219 -7.400 7.185 1.00 93.00 91 ARG A O 1
ATOM 703 N N . ASP A 1 92 ? -15.402 -7.518 9.092 1.00 92.88 92 ASP A N 1
ATOM 704 C CA . ASP A 1 92 ? -16.695 -7.296 8.440 1.00 92.88 92 ASP A CA 1
ATOM 705 C C . ASP A 1 92 ? -16.767 -5.880 7.859 1.00 92.88 92 ASP A C 1
ATOM 707 O O . ASP A 1 92 ? -17.119 -5.712 6.691 1.00 92.88 92 ASP A O 1
ATOM 711 N N . LEU A 1 93 ? -16.287 -4.888 8.620 1.00 93.69 93 LEU A N 1
ATOM 712 C CA . LEU A 1 93 ? -16.146 -3.509 8.154 1.00 93.69 93 LEU A CA 1
ATOM 713 C C . LEU A 1 93 ? -15.151 -3.410 6.988 1.00 93.69 93 LEU A C 1
ATOM 715 O O . LEU A 1 93 ? -15.442 -2.775 5.977 1.00 93.69 93 LEU A O 1
ATOM 719 N N . ALA A 1 94 ? -14.007 -4.097 7.066 1.00 92.25 94 ALA A N 1
ATOM 720 C CA . ALA A 1 94 ? -13.041 -4.131 5.967 1.00 92.25 94 ALA A CA 1
ATOM 721 C C . ALA A 1 94 ? -13.616 -4.760 4.681 1.00 92.25 94 ALA A C 1
ATOM 723 O O . ALA A 1 94 ? -13.309 -4.298 3.581 1.00 92.25 94 ALA A O 1
ATOM 724 N N . VAL A 1 95 ? -14.458 -5.795 4.788 1.00 92.50 95 VAL A N 1
ATOM 725 C CA . VAL A 1 95 ? -15.137 -6.410 3.634 1.00 92.50 95 VAL A CA 1
ATOM 726 C C . VAL A 1 95 ? -16.165 -5.460 3.030 1.00 92.50 95 VAL A C 1
ATOM 728 O O . VAL A 1 95 ? -16.207 -5.331 1.807 1.00 92.50 95 VAL A O 1
ATOM 731 N N . GLU A 1 96 ? -16.960 -4.779 3.853 1.00 93.31 96 GLU A N 1
ATOM 732 C CA . GLU A 1 96 ? -17.929 -3.786 3.381 1.00 93.31 96 GLU A CA 1
ATOM 733 C C . GLU A 1 96 ? -17.233 -2.620 2.663 1.00 93.31 96 GLU A C 1
ATOM 735 O O . GLU A 1 96 ? -17.582 -2.283 1.530 1.00 93.31 96 GLU A O 1
ATOM 740 N N . VAL A 1 97 ? -16.171 -2.068 3.257 1.00 92.38 97 VAL A N 1
ATOM 741 C CA . VAL A 1 97 ? -15.361 -1.012 2.631 1.00 92.38 97 VAL A CA 1
ATOM 742 C C . VAL A 1 97 ? -14.736 -1.504 1.325 1.00 92.38 97 VAL A C 1
ATOM 744 O O . VAL A 1 97 ? -14.758 -0.783 0.328 1.00 92.38 97 VAL A O 1
ATOM 747 N N . ALA A 1 98 ? -14.228 -2.739 1.286 1.00 91.50 98 ALA A N 1
ATOM 748 C CA . ALA A 1 98 ? -13.679 -3.317 0.063 1.00 91.50 98 ALA A CA 1
ATOM 749 C C . ALA A 1 98 ? -14.730 -3.452 -1.052 1.00 91.50 98 ALA A C 1
ATOM 751 O O . ALA A 1 98 ? -14.400 -3.232 -2.218 1.00 91.50 98 ALA A O 1
ATOM 752 N N . GLN A 1 99 ? -15.984 -3.768 -0.714 1.00 90.50 99 GLN A N 1
ATOM 753 C CA . GLN A 1 99 ? -17.090 -3.800 -1.678 1.00 90.50 99 GLN A CA 1
ATOM 754 C C . GLN A 1 99 ? -17.450 -2.399 -2.185 1.00 90.50 99 GLN A C 1
ATOM 756 O O . GLN A 1 99 ? -17.666 -2.228 -3.382 1.00 90.50 99 GLN A O 1
ATOM 761 N N . LEU A 1 100 ? -17.482 -1.399 -1.297 1.00 90.88 100 LEU A N 1
ATOM 762 C CA . LEU A 1 100 ? -17.836 -0.019 -1.648 1.00 90.88 100 LEU A CA 1
ATOM 763 C C . LEU A 1 100 ? -16.759 0.684 -2.485 1.00 90.88 100 LEU A C 1
ATOM 765 O O . LEU A 1 100 ? -17.081 1.407 -3.426 1.00 90.88 100 LEU A O 1
ATOM 769 N N . VAL A 1 101 ? -15.483 0.490 -2.147 1.00 89.19 101 VAL A N 1
ATOM 770 C CA . VAL A 1 101 ? -14.348 1.094 -2.870 1.00 89.19 101 VAL A CA 1
ATOM 771 C C . VAL A 1 101 ? -14.089 0.385 -4.203 1.00 89.19 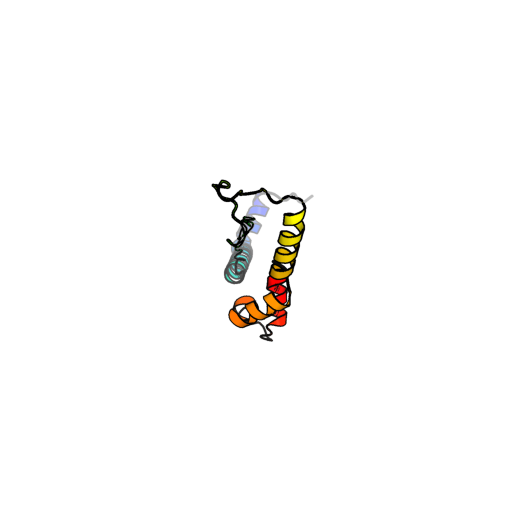101 VAL A C 1
ATOM 773 O O . VAL A 1 101 ? -13.615 1.009 -5.157 1.00 89.19 101 VAL A O 1
ATOM 776 N N . GLY A 1 102 ? -14.411 -0.906 -4.270 1.00 87.31 102 GLY A N 1
ATOM 777 C CA . GLY A 1 102 ? -14.119 -1.767 -5.404 1.00 87.31 102 GLY A CA 1
ATOM 778 C C . GLY A 1 102 ? -12.794 -2.513 -5.199 1.00 87.31 102 GLY A C 1
ATOM 779 O O . GLY A 1 102 ? -11.734 -1.879 -5.116 1.00 87.31 102 GLY A O 1
ATOM 780 N N . PRO A 1 103 ? -12.801 -3.855 -5.129 1.00 83.31 103 PRO A N 1
ATOM 781 C CA . PRO A 1 103 ? -11.582 -4.654 -4.968 1.00 83.31 103 PRO A CA 1
ATOM 782 C C . PRO A 1 103 ? -10.552 -4.445 -6.090 1.00 83.31 103 PRO A C 1
ATOM 784 O O . PRO A 1 103 ? -9.358 -4.584 -5.839 1.00 83.31 103 PRO A O 1
ATOM 787 N N . GLU A 1 104 ? -10.960 -4.038 -7.293 1.00 81.75 104 GLU A N 1
ATOM 788 C CA . GLU A 1 104 ? -10.061 -3.722 -8.414 1.00 81.75 104 GLU A CA 1
ATOM 789 C C . GLU A 1 104 ? -9.196 -2.492 -8.124 1.00 81.75 104 GLU A C 1
ATOM 791 O O . GLU A 1 104 ? -8.043 -2.412 -8.554 1.00 81.75 104 GLU A O 1
ATOM 796 N N . ARG A 1 105 ? -9.735 -1.524 -7.371 1.00 81.31 105 ARG A N 1
ATOM 797 C CA . ARG A 1 105 ? -8.993 -0.322 -6.968 1.00 81.31 105 ARG A CA 1
ATOM 798 C C . ARG A 1 105 ? -7.976 -0.619 -5.872 1.00 81.31 105 ARG A C 1
ATOM 800 O O . ARG A 1 105 ? -6.968 0.076 -5.794 1.00 81.31 105 ARG A O 1
ATOM 807 N N . LEU A 1 106 ? -8.248 -1.636 -5.055 1.00 79.56 106 LEU A N 1
ATOM 808 C CA . LEU A 1 106 ? -7.413 -2.044 -3.925 1.00 79.56 106 LEU A CA 1
ATOM 809 C C . LEU A 1 106 ? -6.334 -3.061 -4.327 1.00 79.56 106 LEU A C 1
ATOM 811 O O . LEU A 1 106 ? -5.218 -2.998 -3.822 1.00 79.56 106 LEU A O 1
ATOM 815 N N . LEU A 1 107 ? -6.652 -3.986 -5.237 1.00 78.75 107 LEU A N 1
ATOM 816 C CA . LEU A 1 107 ? -5.761 -5.076 -5.662 1.00 78.75 107 LEU A CA 1
ATOM 817 C C . LEU A 1 107 ? -5.064 -4.806 -7.007 1.00 78.75 107 LEU A C 1
ATOM 819 O O . LEU A 1 107 ? -4.111 -5.500 -7.360 1.00 78.75 107 LEU A O 1
ATOM 823 N N . GLY A 1 108 ? -5.509 -3.787 -7.746 1.00 73.25 108 GLY A N 1
ATOM 824 C CA . GLY A 1 108 ? -4.985 -3.429 -9.058 1.00 73.25 108 GLY A CA 1
ATOM 825 C C . GLY A 1 108 ? -5.632 -4.206 -10.217 1.00 73.25 108 GLY A C 1
ATOM 826 O O . GLY A 1 108 ? -6.336 -5.196 -10.012 1.00 73.25 108 GLY A O 1
ATOM 827 N N . PRO A 1 109 ? -5.381 -3.774 -11.467 1.00 64.94 109 PRO A N 1
ATOM 828 C CA . PRO A 1 109 ? -6.078 -4.266 -12.662 1.00 64.94 109 PRO A CA 1
ATOM 829 C C . PRO A 1 109 ? -5.792 -5.733 -13.034 1.00 64.94 109 PRO A C 1
ATOM 831 O O . PRO A 1 109 ? -6.504 -6.285 -13.864 1.00 64.94 109 PRO A O 1
ATOM 834 N N . ASN A 1 110 ? -4.784 -6.370 -12.426 1.00 60.53 110 ASN A N 1
ATOM 835 C CA . ASN A 1 110 ? -4.374 -7.753 -12.714 1.00 60.53 110 ASN A CA 1
ATOM 836 C C . ASN A 1 110 ? -4.749 -8.743 -11.598 1.00 60.53 110 ASN A C 1
ATOM 838 O O . ASN A 1 110 ? -4.212 -9.849 -11.548 1.00 60.53 110 ASN A O 1
ATOM 842 N N . ALA A 1 111 ? -5.621 -8.354 -10.666 1.00 60.75 111 ALA A N 1
ATOM 843 C CA . ALA A 1 111 ? -6.086 -9.258 -9.625 1.00 60.75 111 ALA A CA 1
ATOM 844 C C . ALA A 1 111 ? -7.022 -10.311 -10.244 1.00 60.75 111 ALA A C 1
ATOM 846 O O . ALA A 1 111 ? -8.215 -10.075 -10.399 1.00 60.75 111 ALA A O 1
ATOM 847 N N . GLU A 1 112 ? -6.473 -11.478 -10.601 1.00 56.41 112 GLU A N 1
ATOM 848 C CA . GLU A 1 112 ? -7.162 -12.604 -11.266 1.00 56.41 112 GLU A CA 1
ATOM 849 C C . GLU A 1 112 ? -8.452 -13.078 -10.574 1.00 56.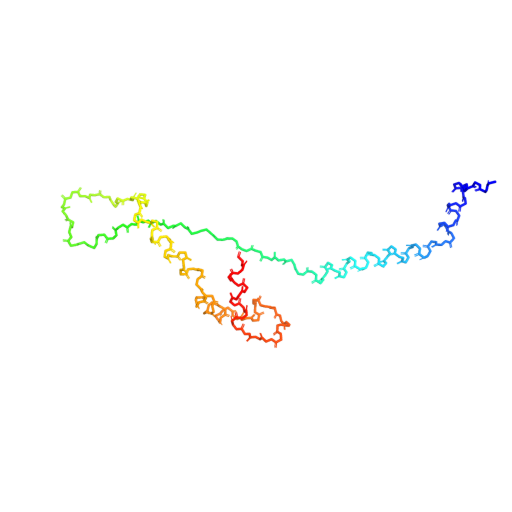41 112 GLU A C 1
ATOM 851 O O . GLU A 1 112 ? -9.240 -13.802 -11.176 1.00 56.41 112 GLU A O 1
ATOM 856 N N . THR A 1 113 ? -8.715 -12.657 -9.335 1.00 55.53 113 THR A N 1
ATOM 857 C CA . THR A 1 113 ? -10.026 -12.821 -8.710 1.00 55.53 113 THR A CA 1
ATOM 858 C C . THR A 1 113 ? -10.386 -11.574 -7.902 1.00 55.53 113 THR A C 1
ATOM 860 O O . THR A 1 113 ? -9.880 -11.337 -6.805 1.00 55.53 113 THR A O 1
ATOM 863 N N . THR A 1 114 ? -11.270 -10.758 -8.465 1.00 63.19 114 THR A N 1
ATOM 864 C CA . THR A 1 114 ? -11.933 -9.618 -7.826 1.00 63.19 114 THR A CA 1
ATOM 865 C C . THR A 1 114 ? -12.780 -10.100 -6.641 1.00 63.19 114 THR A C 1
ATOM 867 O O . THR A 1 114 ? -13.991 -10.268 -6.734 1.00 63.19 114 THR A O 1
ATOM 870 N N . ASN A 1 115 ? -12.128 -10.394 -5.518 1.00 77.12 115 ASN A N 1
ATOM 871 C CA . ASN A 1 115 ? -12.760 -10.903 -4.308 1.00 77.12 115 ASN A CA 1
ATOM 872 C C . ASN A 1 115 ? -12.619 -9.863 -3.198 1.00 77.12 115 ASN A C 1
ATOM 874 O O . ASN A 1 115 ? -11.509 -9.580 -2.734 1.00 77.12 115 ASN A O 1
ATOM 878 N N . ALA A 1 116 ? -13.748 -9.336 -2.718 1.00 81.06 116 ALA A N 1
ATOM 879 C CA . ALA A 1 116 ? -13.776 -8.350 -1.634 1.00 81.06 116 ALA A CA 1
ATOM 880 C C . ALA A 1 116 ? -13.068 -8.846 -0.356 1.00 81.06 116 ALA A C 1
ATOM 882 O O . ALA A 1 116 ? -12.530 -8.065 0.417 1.00 81.06 116 ALA A O 1
ATOM 883 N N . GLN A 1 117 ? -12.988 -10.158 -0.164 1.00 84.00 117 GLN A N 1
ATOM 884 C CA . GLN A 1 117 ? -12.401 -10.830 0.989 1.00 84.00 117 GLN A CA 1
ATOM 885 C C . GLN A 1 117 ? -10.870 -10.798 0.932 1.00 84.00 117 GLN A C 1
ATOM 887 O O . GLN A 1 117 ? -10.211 -10.677 1.967 1.00 84.00 117 GLN A O 1
ATOM 892 N N . VAL A 1 118 ? -10.300 -10.869 -0.273 1.00 84.12 118 VAL A N 1
ATOM 893 C CA . VAL A 1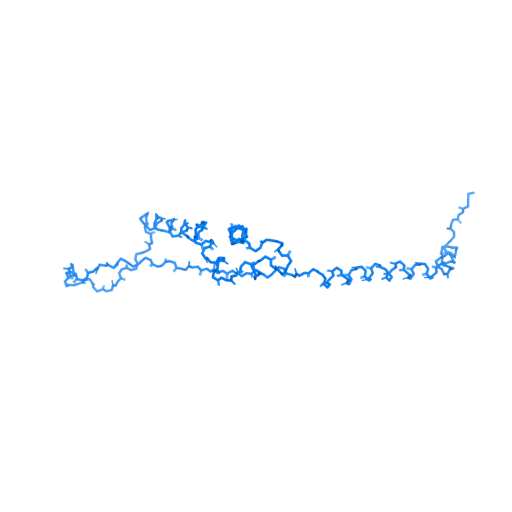 118 ? -8.857 -10.705 -0.485 1.00 84.12 118 VAL A CA 1
ATOM 894 C C . VAL A 1 118 ? -8.491 -9.232 -0.320 1.00 84.12 118 VAL A C 1
ATOM 896 O O . VAL A 1 118 ? -7.545 -8.918 0.398 1.00 84.12 118 VAL A O 1
ATOM 899 N N . ALA A 1 119 ? -9.295 -8.330 -0.888 1.00 84.69 119 ALA A N 1
ATOM 900 C CA . ALA A 1 119 ? -9.117 -6.888 -0.729 1.00 84.69 119 ALA A CA 1
ATOM 901 C C . ALA A 1 119 ? -9.214 -6.440 0.743 1.00 84.69 119 ALA A C 1
ATOM 903 O O . ALA A 1 119 ? -8.356 -5.697 1.213 1.00 84.69 119 ALA A O 1
ATOM 904 N N . ALA A 1 120 ? -10.163 -6.978 1.513 1.00 87.00 120 ALA A N 1
ATOM 905 C CA . ALA A 1 120 ? -10.277 -6.726 2.952 1.00 87.00 120 ALA A CA 1
ATOM 906 C C . ALA A 1 120 ? -9.020 -7.138 3.732 1.00 87.00 120 ALA A C 1
ATOM 908 O O . ALA A 1 120 ? -8.642 -6.494 4.705 1.00 87.00 120 ALA A O 1
ATOM 909 N N . THR A 1 121 ? -8.327 -8.188 3.287 1.00 86.62 121 THR A N 1
ATOM 910 C CA . THR A 1 121 ? -7.082 -8.632 3.930 1.00 86.62 121 THR A CA 1
ATOM 911 C C . THR A 1 121 ? -5.946 -7.626 3.725 1.00 86.62 121 THR A C 1
ATOM 913 O O . THR A 1 121 ? -5.069 -7.526 4.577 1.00 86.62 121 THR A O 1
ATOM 916 N N . VAL A 1 122 ? -5.948 -6.878 2.616 1.00 85.81 122 VAL A N 1
ATOM 917 C CA . VAL A 1 122 ? -4.986 -5.788 2.386 1.00 85.81 122 VAL A CA 1
ATOM 918 C C . VAL A 1 122 ? -5.279 -4.615 3.318 1.00 85.81 122 VAL A C 1
ATOM 920 O O . VAL A 1 122 ? -4.347 -4.073 3.900 1.00 85.81 122 VAL A O 1
ATOM 923 N N . LEU A 1 123 ? -6.558 -4.286 3.526 1.00 86.62 123 LEU A N 1
ATOM 924 C CA . LEU A 1 123 ? -6.975 -3.215 4.439 1.00 86.62 123 LEU A CA 1
ATOM 925 C C . LEU A 1 123 ? -6.590 -3.495 5.898 1.00 86.62 123 LEU A C 1
ATOM 927 O O . LEU A 1 123 ? -6.175 -2.583 6.594 1.00 86.62 123 LEU A O 1
ATOM 931 N N . LEU A 1 124 ? -6.680 -4.750 6.349 1.00 86.62 124 LEU A N 1
ATOM 932 C CA . LEU A 1 124 ? -6.321 -5.140 7.721 1.00 86.62 124 LEU A CA 1
ATOM 933 C C . LEU A 1 124 ? -4.808 -5.264 7.971 1.00 86.62 124 LEU A C 1
ATOM 935 O O . LEU A 1 124 ? -4.389 -5.406 9.117 1.00 86.62 124 LEU A O 1
ATOM 939 N N . LYS A 1 125 ? -3.994 -5.312 6.910 1.00 80.75 125 LYS A N 1
ATOM 940 C CA . LYS A 1 125 ? -2.530 -5.452 7.000 1.00 80.75 125 LYS A CA 1
ATOM 941 C C . LYS A 1 125 ? -1.785 -4.116 6.966 1.00 80.75 125 LYS A C 1
ATOM 943 O O . LYS A 1 125 ? -0.588 -4.124 7.250 1.00 80.75 125 LYS A O 1
ATOM 948 N N . GLY A 1 126 ? -2.454 -3.042 6.541 1.00 63.59 126 GLY A N 1
ATOM 949 C CA . GLY A 1 126 ? -1.917 -1.679 6.524 1.00 63.59 126 GLY A CA 1
ATOM 950 C C . GLY A 1 126 ? -2.034 -1.028 7.888 1.00 63.59 126 GLY A C 1
ATOM 951 O O . GLY A 1 126 ? -1.055 -0.356 8.275 1.00 63.59 126 GLY A O 1
#